Protein AF-A0A848WN71-F1 (afdb_monomer)

Radius of gyration: 34.27 Å; Cα contacts (8 Å, |Δi|>4): 67; chains: 1; bounding box: 71×64×69 Å

S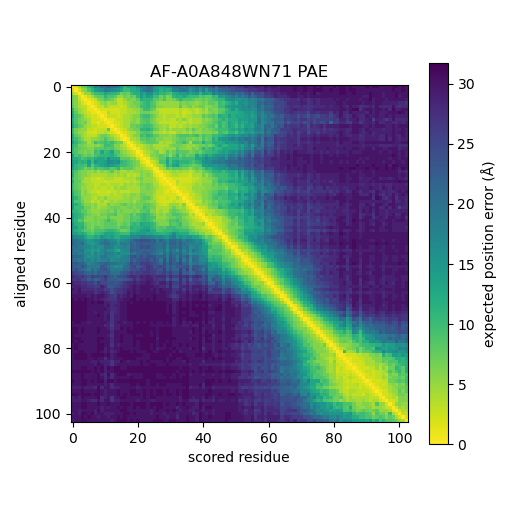tructure (mmCIF, N/CA/C/O backbone):
data_AF-A0A848WN71-F1
#
_entry.id   AF-A0A848WN71-F1
#
loop_
_atom_site.group_PDB
_atom_site.id
_atom_site.type_symbol
_atom_site.label_atom_id
_atom_site.label_alt_id
_atom_site.label_comp_id
_atom_site.label_asym_id
_atom_site.label_entity_id
_atom_site.label_seq_id
_atom_site.pdbx_PDB_ins_code
_atom_site.Cartn_x
_atom_site.Cartn_y
_atom_site.Cartn_z
_atom_site.occupancy
_atom_site.B_iso_or_equiv
_atom_site.auth_seq_id
_atom_site.auth_comp_id
_atom_site.auth_asym_id
_atom_site.auth_atom_id
_atom_site.pdbx_PDB_model_num
ATOM 1 N N . MET A 1 1 ? -26.142 8.060 8.246 1.00 46.97 1 MET A N 1
ATOM 2 C CA . MET A 1 1 ? -25.564 6.944 7.463 1.00 46.97 1 MET A CA 1
ATOM 3 C C . MET A 1 1 ? -24.242 6.557 8.113 1.00 46.97 1 MET A C 1
ATOM 5 O O . MET A 1 1 ? -23.433 7.462 8.301 1.00 46.97 1 MET A O 1
ATOM 9 N N . PRO A 1 2 ? -24.022 5.300 8.543 1.00 54.53 2 PRO A N 1
ATOM 10 C CA . PRO A 1 2 ? -22.735 4.911 9.113 1.00 54.53 2 PRO A CA 1
ATOM 11 C C . PRO A 1 2 ? -21.655 5.103 8.041 1.00 54.53 2 PRO A C 1
ATOM 13 O O . PRO A 1 2 ? -21.754 4.563 6.944 1.00 54.53 2 PRO A O 1
ATOM 16 N N . ASN A 1 3 ? -20.675 5.957 8.332 1.00 62.28 3 ASN A N 1
ATOM 17 C CA . ASN A 1 3 ? -19.601 6.351 7.422 1.00 62.28 3 ASN A CA 1
ATOM 18 C C . ASN A 1 3 ? -18.595 5.194 7.293 1.00 62.28 3 ASN A C 1
ATOM 20 O O . ASN A 1 3 ? -17.548 5.182 7.939 1.00 62.28 3 ASN A O 1
ATOM 24 N N . THR A 1 4 ? -18.972 4.161 6.540 1.00 62.59 4 THR A N 1
ATOM 25 C CA . THR A 1 4 ? -18.174 2.947 6.361 1.00 62.59 4 THR A CA 1
ATOM 26 C C . THR A 1 4 ? -17.005 3.238 5.426 1.00 62.59 4 THR A C 1
ATOM 28 O O . THR A 1 4 ? -17.160 3.301 4.209 1.00 62.59 4 THR A O 1
ATOM 31 N N . LYS A 1 5 ? -15.812 3.411 5.997 1.00 69.06 5 LYS A N 1
ATOM 32 C CA . LYS A 1 5 ? -14.567 3.591 5.240 1.00 69.06 5 LYS A CA 1
ATOM 33 C C . LYS A 1 5 ? -13.861 2.246 5.069 1.00 69.06 5 LYS A C 1
ATOM 35 O O . LYS A 1 5 ? -13.784 1.452 6.007 1.00 69.06 5 LYS A O 1
ATOM 40 N N . ILE A 1 6 ? -13.346 1.985 3.868 1.00 74.06 6 ILE A N 1
ATOM 41 C CA . ILE A 1 6 ? -12.555 0.784 3.570 1.00 74.06 6 ILE A CA 1
ATOM 42 C C . ILE A 1 6 ? -11.084 1.109 3.816 1.00 74.06 6 ILE A C 1
ATOM 44 O O . ILE A 1 6 ? -10.535 1.996 3.165 1.00 74.06 6 ILE A O 1
ATOM 48 N N . ALA A 1 7 ? -10.438 0.367 4.712 1.00 76.75 7 ALA A N 1
ATOM 49 C CA . ALA A 1 7 ? -9.013 0.508 4.996 1.00 76.75 7 ALA A CA 1
ATOM 50 C C . ALA A 1 7 ? -8.328 -0.861 5.075 1.00 76.75 7 ALA A C 1
ATOM 52 O O . ALA A 1 7 ? -8.969 -1.903 5.227 1.00 76.75 7 ALA A O 1
ATOM 53 N N . THR A 1 8 ? -7.004 -0.860 4.972 1.00 78.94 8 THR A N 1
ATOM 54 C CA . THR A 1 8 ? -6.160 -2.023 5.264 1.00 78.94 8 THR A CA 1
ATOM 55 C C . THR A 1 8 ? -5.650 -1.932 6.695 1.00 78.94 8 THR A C 1
ATOM 57 O O . THR A 1 8 ? -5.035 -0.936 7.066 1.00 78.94 8 THR A O 1
ATOM 60 N N . CYS A 1 9 ? -5.903 -2.962 7.502 1.00 81.38 9 CYS A N 1
ATOM 61 C CA . CYS A 1 9 ? -5.416 -3.022 8.878 1.00 81.38 9 CYS A CA 1
ATOM 62 C C . CYS A 1 9 ? -3.901 -3.280 8.904 1.00 81.38 9 CYS A C 1
ATOM 64 O O . CYS A 1 9 ? -3.451 -4.296 8.375 1.00 81.38 9 CYS A O 1
ATOM 66 N N . CYS A 1 10 ? -3.131 -2.414 9.568 1.00 76.94 10 CYS A N 1
ATOM 67 C CA . CYS A 1 10 ? -1.675 -2.563 9.698 1.00 76.94 10 CYS A CA 1
ATOM 68 C C . CYS A 1 10 ? -1.253 -3.825 10.471 1.00 76.94 10 CYS A C 1
ATOM 70 O O . CYS A 1 10 ? -0.163 -4.331 10.245 1.00 76.94 10 CYS A O 1
ATOM 72 N N . TYR A 1 11 ? -2.113 -4.356 11.346 1.00 80.06 11 TYR A N 1
ATOM 73 C CA . TYR A 1 11 ? -1.802 -5.548 12.140 1.00 80.06 11 TYR A CA 1
ATOM 74 C C . TYR A 1 11 ? -1.991 -6.850 11.362 1.00 80.06 11 TYR A C 1
ATOM 76 O O . TYR A 1 11 ? -1.097 -7.684 11.315 1.00 80.06 11 TYR A O 1
ATOM 84 N N . CYS A 1 12 ? -3.165 -7.054 10.758 1.00 83.00 12 CYS A N 1
ATOM 85 C CA . CYS A 1 12 ? -3.500 -8.328 10.110 1.00 83.00 12 CYS A CA 1
ATOM 86 C C . CYS A 1 12 ? -3.450 -8.285 8.576 1.00 83.00 12 CYS A C 1
ATOM 88 O O . CYS A 1 12 ? -3.789 -9.277 7.930 1.00 83.00 12 CYS A O 1
ATOM 90 N N . GLY A 1 13 ? -3.112 -7.134 7.984 1.00 78.19 13 GLY A N 1
ATOM 91 C CA . GLY A 1 13 ? -3.003 -6.933 6.535 1.00 78.19 13 GLY A CA 1
ATOM 92 C C . GLY A 1 13 ? -4.325 -7.026 5.770 1.00 78.19 13 GLY A C 1
ATOM 93 O O . GLY A 1 13 ? -4.344 -6.910 4.546 1.00 78.19 13 GLY A O 1
ATOM 94 N N . THR A 1 14 ? -5.450 -7.246 6.455 1.00 78.81 14 THR A N 1
ATOM 95 C CA . THR A 1 14 ? -6.731 -7.438 5.775 1.00 78.81 14 THR A CA 1
ATOM 96 C C . THR A 1 14 ? -7.391 -6.125 5.400 1.00 78.81 14 THR A C 1
ATOM 98 O O . THR A 1 14 ? -7.386 -5.156 6.164 1.00 78.81 14 THR A O 1
ATOM 101 N N . ARG A 1 15 ? -7.980 -6.108 4.200 1.00 78.00 15 ARG A N 1
ATOM 102 C CA . ARG A 1 15 ? -8.865 -5.040 3.745 1.00 78.00 15 ARG A CA 1
ATOM 103 C C . ARG A 1 15 ? -10.217 -5.245 4.419 1.00 78.00 15 ARG A C 1
ATOM 105 O O . ARG A 1 15 ? -10.939 -6.177 4.076 1.00 78.00 15 ARG A O 1
ATOM 112 N N . ALA A 1 16 ? -10.525 -4.405 5.397 1.00 72.81 16 ALA A N 1
ATOM 113 C CA . ALA A 1 16 ? -11.733 -4.506 6.201 1.00 72.81 16 ALA A CA 1
ATOM 114 C C . ALA A 1 16 ? -12.536 -3.203 6.115 1.00 72.81 16 ALA A C 1
ATOM 116 O O . ALA A 1 16 ? -11.974 -2.107 6.045 1.00 72.81 16 ALA A O 1
ATOM 117 N N . ALA A 1 17 ? -13.863 -3.329 6.118 1.00 70.88 17 ALA A N 1
ATOM 118 C CA . ALA A 1 17 ? -14.755 -2.204 6.352 1.00 70.88 17 ALA A CA 1
ATOM 119 C C . ALA A 1 17 ? -14.641 -1.810 7.829 1.00 70.88 17 ALA A C 1
ATOM 121 O O . ALA A 1 17 ? -14.877 -2.640 8.711 1.00 70.88 17 ALA A O 1
ATOM 122 N N . LEU A 1 18 ? -14.227 -0.573 8.095 1.00 72.81 18 LEU A N 1
ATOM 123 C CA . LEU A 1 18 ? -14.087 -0.093 9.463 1.00 72.81 18 LEU A CA 1
ATOM 124 C C . LEU A 1 18 ? -15.457 0.307 9.997 1.00 72.81 18 LEU A C 1
ATOM 126 O O . LEU A 1 18 ? -16.177 1.092 9.376 1.00 72.81 18 LEU A O 1
ATOM 130 N N . THR A 1 19 ? -15.807 -0.239 11.156 1.00 71.75 19 THR A N 1
ATOM 131 C CA . THR A 1 19 ? -17.045 0.076 11.870 1.00 71.75 19 THR A CA 1
ATOM 132 C C . THR A 1 19 ? -16.705 0.812 13.153 1.00 71.75 19 THR A C 1
ATOM 134 O O . THR A 1 19 ? -15.775 0.409 13.854 1.00 71.75 19 THR A O 1
ATOM 137 N N . LEU A 1 20 ? -17.468 1.855 13.478 1.00 73.69 20 LEU A N 1
ATOM 138 C CA . LEU A 1 20 ? -17.355 2.526 14.771 1.00 73.69 20 LEU A CA 1
ATOM 139 C C . LEU A 1 20 ? -17.736 1.539 15.882 1.00 73.69 20 LEU A C 1
ATOM 141 O O . LEU A 1 20 ? -18.804 0.923 15.831 1.00 73.69 20 LEU A O 1
ATOM 145 N N . ARG A 1 21 ? -16.849 1.364 16.861 1.00 73.00 21 ARG A N 1
ATOM 146 C CA . ARG A 1 21 ? -17.067 0.564 18.073 1.00 73.00 21 ARG A CA 1
ATOM 147 C C . ARG A 1 21 ? -17.087 1.509 19.277 1.00 73.00 21 ARG A C 1
ATOM 149 O O . ARG A 1 21 ? -16.313 2.457 19.314 1.00 73.00 21 ARG A O 1
ATOM 156 N N . GLY A 1 22 ? -17.957 1.225 20.248 1.00 68.38 22 GLY A N 1
ATOM 157 C CA . GLY A 1 22 ? -18.092 1.988 21.496 1.00 68.38 22 GLY A CA 1
ATOM 158 C C . GLY A 1 22 ? -19.371 2.829 21.572 1.00 68.38 22 GLY A C 1
ATOM 159 O O . GLY A 1 22 ? -19.892 3.266 20.551 1.00 68.38 22 GLY A O 1
ATOM 160 N N . LYS A 1 23 ? -19.903 2.999 22.794 1.00 65.38 23 LYS A N 1
ATOM 161 C CA . LYS A 1 23 ? -21.094 3.826 23.083 1.00 65.38 23 LYS A CA 1
ATOM 162 C C . LYS A 1 23 ? -20.738 5.282 23.416 1.00 65.38 23 LYS A C 1
ATOM 164 O O . LYS A 1 23 ? -21.505 6.175 23.091 1.00 65.38 23 LYS A O 1
ATOM 169 N N . GLU A 1 24 ? -19.581 5.504 24.044 1.00 69.38 24 GLU A N 1
ATOM 170 C CA . GLU A 1 24 ? -19.128 6.834 24.496 1.00 69.38 24 GLU A CA 1
ATOM 171 C C . GLU A 1 24 ? -17.910 7.348 23.716 1.00 69.38 24 GLU A C 1
ATOM 173 O O . GLU A 1 24 ? -17.817 8.534 23.413 1.00 69.38 24 GLU A O 1
ATOM 178 N N . ARG A 1 25 ? -16.989 6.454 23.327 1.00 63.69 25 ARG A N 1
ATOM 179 C CA . ARG A 1 25 ? -15.863 6.764 22.436 1.00 63.69 25 ARG A CA 1
ATOM 180 C C . ARG A 1 25 ? -16.039 5.983 21.146 1.00 63.69 25 ARG A C 1
ATOM 182 O O . ARG A 1 25 ? -15.954 4.761 21.163 1.00 63.69 25 ARG A O 1
ATOM 189 N N . HIS A 1 26 ? -16.313 6.685 20.054 1.00 73.00 26 HIS A N 1
ATOM 190 C CA . HIS A 1 26 ? -16.442 6.081 18.734 1.00 73.00 26 HIS A CA 1
ATOM 191 C C . HIS A 1 26 ? -15.053 5.923 18.109 1.00 73.00 26 HIS A C 1
ATOM 193 O O . HIS A 1 26 ? -14.558 6.842 17.457 1.00 73.00 26 HIS A O 1
ATOM 199 N N . GLU A 1 27 ? -14.420 4.768 18.305 1.00 76.38 27 GLU A N 1
ATOM 200 C CA . GLU A 1 27 ? -13.154 4.438 17.643 1.00 76.38 27 GLU A CA 1
ATOM 201 C C . GLU A 1 27 ? -13.378 3.498 16.454 1.00 76.38 27 GLU A C 1
ATOM 203 O O . GLU A 1 27 ? -14.289 2.664 16.443 1.00 76.38 27 GLU A O 1
ATOM 208 N N . LEU A 1 28 ? -12.562 3.653 15.411 1.00 80.00 28 LEU A N 1
ATOM 209 C CA . LEU A 1 28 ? -12.568 2.738 14.275 1.00 80.00 28 LEU A CA 1
ATOM 210 C C . LEU A 1 28 ? -11.780 1.486 14.655 1.00 80.00 28 LEU A C 1
ATOM 212 O O . LEU A 1 28 ? -10.617 1.586 15.034 1.00 80.00 28 LEU A O 1
ATOM 216 N N . ALA A 1 29 ? -12.387 0.309 14.507 1.00 82.56 29 ALA A N 1
ATOM 217 C CA . ALA A 1 29 ? -11.710 -0.962 14.757 1.00 82.56 29 ALA A CA 1
ATOM 218 C C . ALA A 1 29 ? -11.785 -1.892 13.544 1.00 82.56 29 ALA A C 1
ATOM 220 O O . ALA A 1 29 ? -12.760 -1.886 12.782 1.00 82.56 29 ALA A O 1
ATOM 221 N N . CYS A 1 30 ? -10.756 -2.725 13.375 1.00 80.75 30 CYS A N 1
ATOM 222 C CA . CYS A 1 30 ? -10.761 -3.777 12.363 1.00 80.75 30 CYS A CA 1
ATOM 223 C C . CYS A 1 30 ? -11.788 -4.864 12.721 1.00 80.75 30 CYS A C 1
ATOM 225 O O . CYS A 1 30 ? -11.732 -5.440 13.805 1.00 80.75 30 CYS A O 1
ATOM 227 N N . SER A 1 31 ? -12.678 -5.220 11.793 1.00 79.19 31 SER A N 1
ATOM 228 C CA . SER A 1 31 ? -13.666 -6.288 12.005 1.00 79.19 31 SER A CA 1
ATOM 229 C C . SER A 1 31 ? -13.054 -7.686 12.157 1.00 79.19 31 SER A C 1
ATOM 231 O O . SER A 1 31 ? -13.689 -8.549 12.755 1.00 79.19 31 SER A O 1
ATOM 233 N N . LYS A 1 32 ? -11.834 -7.914 11.646 1.00 80.06 32 LYS A N 1
ATOM 2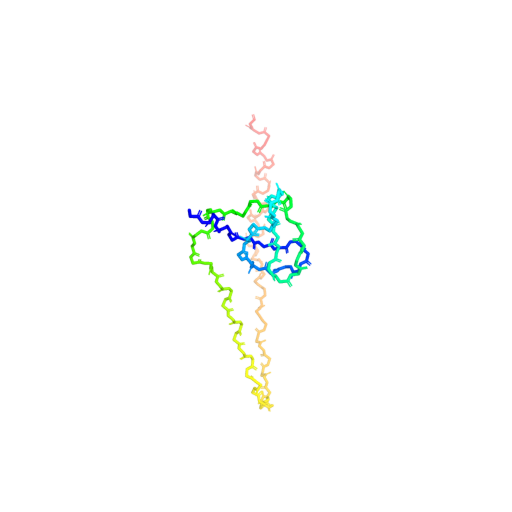34 C CA . LYS A 1 32 ? -11.163 -9.222 11.692 1.00 80.06 32 LYS A CA 1
ATOM 235 C C . LYS A 1 32 ? -10.356 -9.452 12.971 1.00 80.06 32 LYS A C 1
ATOM 237 O O . LYS A 1 32 ? -10.484 -10.508 13.572 1.00 80.06 32 LYS A O 1
ATOM 242 N N . CYS A 1 33 ? -9.495 -8.507 13.358 1.00 84.31 33 CYS A N 1
ATOM 243 C CA . CYS A 1 33 ? -8.610 -8.666 14.522 1.00 84.31 33 CYS A CA 1
ATOM 244 C C . CYS A 1 33 ? -8.977 -7.781 15.719 1.00 8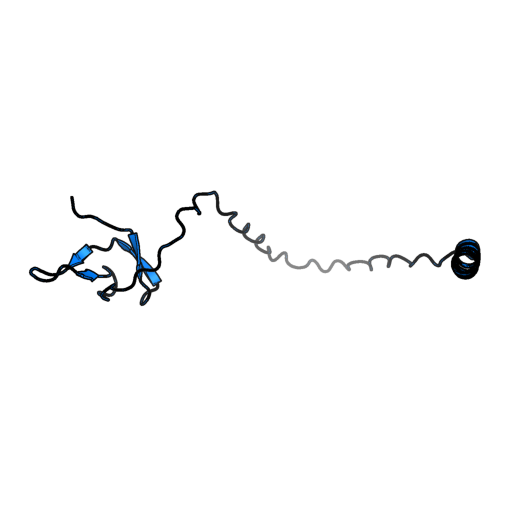4.31 33 CYS A C 1
ATOM 246 O O . CYS A 1 33 ? -8.327 -7.880 16.751 1.00 84.31 33 CYS A O 1
ATOM 248 N N . GLY A 1 34 ? -9.966 -6.892 15.590 1.00 82.38 34 GLY A N 1
ATOM 249 C CA . GLY A 1 34 ? -10.380 -5.990 16.668 1.00 82.38 34 GLY A CA 1
ATOM 250 C C . GLY A 1 34 ? -9.390 -4.868 16.988 1.00 82.38 34 GLY A C 1
ATOM 251 O O . GLY A 1 34 ? -9.691 -4.049 17.847 1.00 82.38 34 GLY A O 1
ATOM 252 N N . ALA A 1 35 ? -8.240 -4.799 16.303 1.00 83.25 35 ALA A N 1
ATOM 253 C CA . ALA A 1 35 ? -7.243 -3.764 16.550 1.00 83.25 35 ALA A CA 1
ATOM 254 C C . ALA A 1 35 ? -7.848 -2.364 16.333 1.00 83.25 35 ALA A C 1
ATOM 256 O O . ALA A 1 35 ? -8.512 -2.152 15.303 1.00 83.25 35 ALA A O 1
ATOM 257 N N . PRO A 1 36 ? -7.614 -1.425 17.264 1.00 80.75 36 PRO A N 1
ATOM 258 C CA . PRO A 1 36 ? -8.062 -0.054 17.115 1.00 80.75 36 PRO A CA 1
ATOM 259 C C . PRO A 1 36 ? -7.189 0.655 16.070 1.00 80.75 36 PRO A C 1
ATOM 261 O O . PRO A 1 36 ? -5.978 0.448 15.980 1.00 80.75 36 PRO A O 1
ATOM 264 N N . LEU A 1 37 ? -7.822 1.440 15.205 1.00 77.12 37 LEU A N 1
ATOM 265 C CA . LEU A 1 37 ? -7.192 2.072 14.050 1.00 77.12 37 LEU A CA 1
ATOM 266 C C . LEU A 1 37 ? -7.224 3.586 14.225 1.00 77.12 37 LEU A C 1
ATOM 268 O O . LEU A 1 37 ? -8.126 4.267 13.737 1.00 77.12 37 LEU A O 1
ATOM 272 N N . HIS A 1 38 ? -6.224 4.089 14.944 1.00 74.81 38 HIS A N 1
ATOM 273 C CA . HIS A 1 38 ? -6.036 5.518 15.196 1.00 74.81 38 HIS A CA 1
ATOM 274 C C . HIS A 1 38 ? -5.284 6.200 14.046 1.00 74.81 38 HIS A C 1
ATOM 276 O O . HIS A 1 38 ? -5.632 7.304 13.637 1.00 74.81 38 HIS A O 1
ATOM 282 N N . GLU A 1 39 ? -4.289 5.510 13.482 1.00 71.25 39 GLU A N 1
ATOM 283 C CA . GLU A 1 39 ? -3.434 6.016 12.409 1.00 71.25 39 GLU A CA 1
ATOM 284 C C . GLU A 1 39 ? -3.737 5.281 11.103 1.00 71.25 39 GLU A C 1
ATOM 286 O O . GLU A 1 39 ? -3.385 4.116 10.904 1.00 71.25 39 GLU A O 1
ATOM 291 N N . LEU A 1 40 ? -4.435 5.967 10.199 1.00 73.62 40 LEU A N 1
ATOM 292 C CA . LEU A 1 40 ? -4.787 5.441 8.886 1.00 73.62 40 LEU A CA 1
ATOM 293 C C . LEU A 1 40 ? -3.850 6.025 7.834 1.00 73.62 40 LEU A C 1
ATOM 295 O O . LEU A 1 40 ? -3.807 7.236 7.623 1.00 73.62 40 LEU A O 1
ATOM 299 N N . LYS A 1 41 ? -3.147 5.154 7.107 1.00 75.12 41 LYS A N 1
ATOM 300 C CA . LYS A 1 41 ? -2.433 5.569 5.900 1.00 75.12 41 LYS A CA 1
ATOM 301 C C . LYS A 1 41 ? -3.441 5.786 4.775 1.00 75.12 41 LYS A C 1
ATOM 303 O O . LYS A 1 41 ? -4.149 4.857 4.385 1.00 75.12 41 LYS A O 1
ATOM 308 N N . MET A 1 42 ? -3.482 7.000 4.235 1.00 74.25 42 MET A N 1
ATOM 309 C CA . MET A 1 42 ? -4.277 7.301 3.049 1.00 74.25 42 MET A CA 1
ATOM 310 C C . MET A 1 42 ? -3.748 6.491 1.865 1.00 74.25 42 MET A C 1
ATOM 312 O O . MET A 1 42 ? -2.596 6.638 1.453 1.00 74.25 42 MET A O 1
ATOM 316 N N . LEU A 1 43 ? -4.590 5.605 1.335 1.00 73.62 43 LEU A N 1
ATOM 317 C CA . LEU A 1 43 ? -4.303 4.921 0.084 1.00 73.62 43 LEU A CA 1
ATOM 318 C C . LEU A 1 43 ? -4.555 5.884 -1.075 1.00 73.62 43 LEU A C 1
ATOM 320 O O . LEU A 1 43 ? -5.498 6.671 -1.062 1.00 73.62 43 LEU A O 1
ATOM 324 N N . ARG A 1 44 ? -3.692 5.789 -2.079 1.00 73.00 44 ARG A N 1
ATOM 325 C CA . ARG A 1 44 ? -3.746 6.566 -3.313 1.00 73.00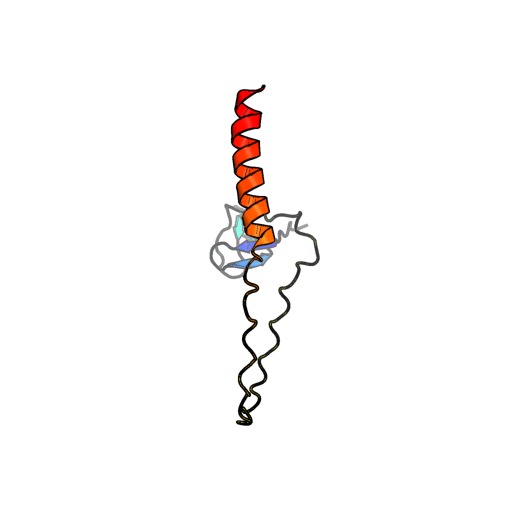 44 ARG A CA 1
ATOM 326 C C . ARG A 1 44 ? -5.058 6.319 -4.063 1.00 73.00 44 ARG A C 1
ATOM 328 O O . ARG A 1 44 ? -5.276 5.216 -4.572 1.00 73.00 44 ARG A O 1
ATOM 335 N N . SER A 1 45 ? -5.922 7.333 -4.120 1.00 72.06 45 SER A N 1
ATOM 336 C CA . SER A 1 45 ? -7.174 7.314 -4.891 1.00 72.06 45 SER A CA 1
ATOM 337 C C . SER A 1 45 ? -6.935 7.470 -6.391 1.00 72.06 45 SER A C 1
ATOM 339 O O . SER A 1 45 ? -7.791 7.124 -7.183 1.00 72.06 45 SER A O 1
ATOM 341 N N . ASP A 1 46 ? -5.759 7.930 -6.804 1.00 74.69 46 ASP A N 1
ATOM 342 C CA . ASP A 1 46 ? -5.321 8.024 -8.198 1.00 74.69 46 ASP A CA 1
ATOM 343 C C . ASP A 1 46 ? -5.010 6.651 -8.825 1.00 74.69 46 ASP A C 1
ATOM 345 O O . ASP A 1 46 ? -4.877 6.541 -10.039 1.00 74.69 46 ASP A O 1
ATOM 349 N N . THR A 1 47 ? -4.967 5.570 -8.034 1.00 64.25 47 THR A N 1
ATOM 350 C CA . THR A 1 47 ? -4.779 4.201 -8.551 1.00 64.25 47 THR A CA 1
ATOM 351 C C . THR A 1 47 ? -6.086 3.557 -9.029 1.00 64.25 47 THR A C 1
ATOM 353 O O . THR A 1 47 ? -6.379 2.401 -8.716 1.00 64.25 47 THR A O 1
ATOM 356 N N . HIS A 1 48 ? -6.884 4.295 -9.798 1.00 58.94 48 HIS A N 1
ATOM 357 C CA . HIS A 1 48 ? -8.008 3.743 -10.548 1.00 58.94 48 HIS A CA 1
ATOM 358 C C . HIS A 1 48 ? -7.559 3.499 -11.988 1.00 58.94 48 HIS A C 1
ATOM 360 O O . HIS A 1 48 ? -7.483 4.413 -12.798 1.00 58.94 48 HIS A O 1
ATOM 366 N N . GLY A 1 49 ? -7.220 2.251 -12.289 1.00 66.50 49 GLY A N 1
ATOM 367 C CA . GLY A 1 49 ? -6.834 1.823 -13.625 1.00 66.50 49 GLY A CA 1
ATOM 368 C C . GLY A 1 49 ? -6.707 0.310 -13.681 1.00 66.50 49 GLY A C 1
ATOM 369 O O . GLY A 1 49 ? -6.543 -0.341 -12.642 1.00 66.50 49 GLY A O 1
ATOM 370 N N . GLU A 1 50 ? -6.791 -0.240 -14.890 1.00 63.28 50 GLU A N 1
ATOM 371 C CA . GLU A 1 50 ? -6.353 -1.600 -15.1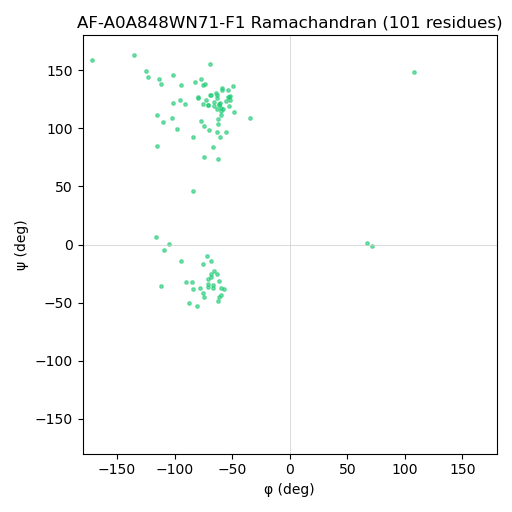90 1.00 63.28 50 GLU A CA 1
ATOM 372 C C . GLU A 1 50 ? -4.894 -1.703 -14.744 1.00 63.28 50 GLU A C 1
ATOM 374 O O . GLU A 1 50 ? -3.972 -1.233 -15.406 1.00 63.28 50 GLU A O 1
ATOM 379 N N . ARG A 1 51 ? -4.675 -2.231 -13.536 1.00 65.38 51 ARG A N 1
ATOM 380 C CA . ARG A 1 51 ? -3.330 -2.598 -13.112 1.00 65.38 51 ARG A CA 1
ATOM 381 C C . ARG A 1 51 ? -2.897 -3.640 -14.119 1.00 65.38 51 ARG A C 1
ATOM 383 O O . ARG A 1 51 ? -3.600 -4.642 -14.256 1.00 65.38 51 ARG A O 1
ATOM 390 N N . GLU A 1 52 ? -1.792 -3.396 -14.820 1.00 71.75 52 GLU A N 1
ATOM 391 C CA . GLU A 1 52 ? -1.189 -4.404 -15.678 1.00 71.75 52 GLU A CA 1
ATOM 392 C C . GLU A 1 52 ? -0.819 -5.580 -14.772 1.00 71.75 52 GLU A C 1
ATOM 394 O O . GLU A 1 52 ? 0.203 -5.599 -14.085 1.00 71.75 52 GLU A O 1
ATOM 399 N N . LEU A 1 53 ? -1.751 -6.526 -14.670 1.00 71.00 53 LEU A N 1
ATOM 400 C CA . LEU A 1 53 ? -1.544 -7.784 -13.996 1.00 71.00 53 LEU A CA 1
ATOM 401 C C . LEU A 1 53 ? -0.398 -8.414 -14.763 1.00 71.00 53 LEU A C 1
ATOM 403 O O . LEU A 1 53 ? -0.539 -8.693 -15.956 1.00 71.00 53 LEU A O 1
ATOM 407 N N . VAL A 1 54 ? 0.743 -8.582 -14.092 1.00 76.00 54 VAL A N 1
ATOM 408 C CA . VAL A 1 54 ? 1.889 -9.282 -14.667 1.00 76.00 54 VAL A CA 1
ATOM 409 C C . VAL A 1 54 ? 1.341 -10.573 -15.247 1.00 76.00 54 VAL A C 1
ATOM 411 O O . VAL A 1 54 ? 0.789 -11.400 -14.514 1.00 76.00 54 VAL A O 1
ATOM 414 N N . ARG A 1 55 ? 1.408 -10.691 -16.579 1.00 75.50 55 ARG A N 1
ATOM 415 C CA . ARG A 1 55 ? 0.855 -11.845 -17.281 1.00 75.50 55 ARG A CA 1
ATOM 416 C C . ARG A 1 55 ? 1.427 -13.091 -16.612 1.00 75.50 55 ARG A C 1
ATOM 418 O O . ARG A 1 55 ? 2.652 -13.153 -16.452 1.00 75.50 55 ARG A O 1
ATOM 425 N N . PRO A 1 56 ? 0.586 -14.053 -16.190 1.00 73.12 56 PRO A N 1
ATOM 426 C CA . PRO A 1 56 ? 1.094 -15.257 -15.561 1.00 73.12 56 PRO A CA 1
ATOM 427 C C . PRO A 1 56 ? 2.131 -15.863 -16.502 1.00 73.12 56 PRO A C 1
ATOM 429 O O . PRO A 1 56 ? 1.869 -16.031 -17.697 1.00 73.12 56 PRO A O 1
ATOM 432 N N . SER A 1 57 ? 3.336 -16.123 -15.985 1.00 74.62 57 SER A N 1
ATOM 433 C CA . SER A 1 57 ? 4.376 -16.756 -16.789 1.00 74.62 57 SER A CA 1
ATOM 434 C C . SER A 1 57 ? 3.789 -18.042 -17.366 1.00 74.62 57 SER A C 1
ATOM 436 O O . SER A 1 57 ? 3.161 -18.779 -16.596 1.00 74.62 57 SER A O 1
ATOM 438 N N . PRO A 1 58 ? 3.956 -18.328 -18.671 1.00 79.50 58 PRO A N 1
ATOM 439 C CA . PRO A 1 58 ? 3.401 -19.537 -19.253 1.00 79.50 58 PRO A CA 1
ATOM 440 C C . PRO A 1 58 ? 3.838 -20.726 -18.402 1.00 79.50 58 PRO A C 1
ATOM 442 O O . PRO A 1 58 ? 5.034 -20.900 -18.140 1.00 79.50 58 PRO A O 1
ATOM 445 N N . ALA A 1 59 ? 2.861 -21.499 -17.920 1.00 74.56 59 ALA A N 1
ATOM 446 C CA . ALA A 1 59 ? 3.131 -22.706 -17.159 1.00 74.56 59 ALA A CA 1
ATOM 447 C C . ALA A 1 59 ? 4.097 -23.550 -17.994 1.00 74.56 59 ALA A C 1
ATOM 449 O O . ALA A 1 59 ? 3.800 -23.897 -19.142 1.00 74.56 59 ALA A O 1
ATOM 450 N N . ARG A 1 60 ? 5.294 -23.817 -17.457 1.00 67.88 60 ARG A N 1
ATOM 451 C CA . ARG A 1 60 ? 6.251 -24.705 -18.116 1.00 67.88 60 ARG A CA 1
ATOM 452 C C . ARG A 1 60 ? 5.598 -26.077 -18.170 1.00 67.88 60 ARG A C 1
ATOM 454 O O . ARG A 1 60 ? 5.631 -26.816 -17.193 1.00 67.88 60 ARG A O 1
ATOM 461 N N . SER A 1 61 ? 4.986 -26.406 -19.305 1.00 65.56 61 SER A N 1
ATOM 462 C CA . SER A 1 61 ? 4.609 -27.781 -19.591 1.00 65.56 61 SER A CA 1
ATOM 463 C C . SER A 1 61 ? 5.893 -28.597 -19.531 1.00 65.56 61 SER A C 1
ATOM 465 O O . SER A 1 61 ? 6.844 -28.345 -20.279 1.00 65.56 61 SER A O 1
ATOM 467 N N . TYR A 1 62 ? 5.952 -29.530 -18.583 1.00 60.94 62 TYR A N 1
ATOM 468 C CA . TYR A 1 62 ? 7.005 -30.528 -18.532 1.00 60.94 62 TYR A CA 1
ATOM 469 C C . TYR A 1 62 ? 6.812 -31.429 -19.751 1.00 60.94 62 TYR A C 1
ATOM 471 O O . TYR A 1 62 ? 6.132 -32.448 -19.702 1.00 60.94 62 TYR A O 1
ATOM 479 N N . LYS A 1 63 ? 7.336 -31.001 -20.902 1.00 63.38 63 LYS A N 1
ATOM 480 C CA . LYS A 1 63 ? 7.487 -31.893 -22.042 1.00 63.38 63 LYS A CA 1
ATOM 481 C C . LYS A 1 63 ? 8.615 -32.851 -21.665 1.00 63.38 63 LYS A C 1
ATOM 483 O O . LYS A 1 63 ? 9.719 -32.359 -21.410 1.00 63.38 63 LYS A O 1
ATOM 488 N N . PRO A 1 64 ? 8.379 -34.175 -21.613 1.00 58.84 64 PRO A N 1
ATOM 489 C CA . PRO A 1 64 ? 9.471 -35.115 -21.431 1.00 58.84 64 PRO A CA 1
ATOM 490 C C . PRO A 1 64 ? 10.472 -34.838 -22.546 1.00 58.84 64 PRO A C 1
ATOM 492 O O . PRO A 1 64 ? 10.104 -34.780 -23.723 1.00 58.84 64 PRO A O 1
ATOM 495 N N . SER A 1 65 ? 11.720 -34.552 -22.173 1.00 59.12 65 SER A N 1
ATOM 496 C CA . SER A 1 65 ? 12.740 -34.221 -23.155 1.00 59.12 65 SER A CA 1
ATOM 497 C C . SER A 1 65 ? 12.926 -35.442 -24.047 1.00 59.12 65 SER A C 1
ATOM 499 O O . SER A 1 65 ? 13.565 -36.417 -23.646 1.00 59.12 65 SER A O 1
ATOM 501 N N . SER A 1 66 ? 12.382 -35.413 -25.262 1.00 58.84 66 SER A N 1
ATOM 502 C CA . SER A 1 66 ? 12.854 -36.322 -26.290 1.00 58.84 66 SER A CA 1
ATOM 503 C C . SER A 1 66 ? 14.314 -35.944 -26.489 1.00 58.84 66 SER A C 1
ATOM 505 O O . SER A 1 66 ? 14.606 -34.852 -26.987 1.00 58.84 66 SER A O 1
ATOM 507 N N . LYS A 1 67 ? 15.223 -36.800 -26.021 1.00 57.22 67 LYS A N 1
ATOM 508 C CA . LYS A 1 67 ? 16.657 -36.720 -26.287 1.00 57.22 67 LYS A CA 1
ATOM 509 C C . LYS A 1 67 ? 16.871 -36.875 -27.797 1.00 57.22 67 LYS A C 1
ATOM 511 O O . LYS A 1 67 ? 17.284 -37.921 -28.274 1.00 57.22 67 LYS A O 1
ATOM 516 N N . LYS A 1 68 ? 16.539 -35.850 -28.574 1.00 55.25 68 LYS A N 1
ATOM 517 C CA . LYS A 1 68 ? 17.059 -35.672 -29.923 1.00 55.25 68 LYS A CA 1
ATOM 518 C C . LYS A 1 68 ? 18.134 -34.618 -29.795 1.00 55.25 68 LYS A C 1
ATOM 520 O O . LYS A 1 68 ? 17.849 -33.467 -29.472 1.00 55.25 68 LYS A O 1
ATOM 525 N N . HIS A 1 69 ? 19.365 -35.094 -29.935 1.00 55.97 69 HIS A N 1
ATOM 526 C CA . HIS A 1 69 ? 20.599 -34.331 -29.939 1.00 55.97 69 HIS A CA 1
ATOM 527 C C . HIS A 1 69 ? 20.373 -32.966 -30.586 1.00 55.97 69 HIS A C 1
ATOM 529 O O . HIS A 1 69 ? 20.121 -32.849 -31.785 1.00 55.97 69 HIS A O 1
ATOM 535 N N . ARG A 1 70 ? 20.394 -31.930 -29.749 1.00 56.69 70 ARG A N 1
ATOM 536 C CA . ARG A 1 70 ? 20.334 -30.543 -30.184 1.00 56.69 70 ARG A CA 1
ATOM 537 C C . ARG A 1 70 ? 21.677 -30.292 -30.863 1.00 56.69 70 ARG A C 1
ATOM 539 O O . ARG A 1 70 ? 22.671 -30.120 -30.167 1.00 56.69 70 ARG A O 1
ATOM 546 N N . GLY A 1 71 ? 21.711 -30.370 -32.194 1.00 62.88 71 GLY A N 1
ATOM 547 C CA . GLY A 1 71 ? 22.898 -30.012 -32.968 1.00 62.88 71 GLY A CA 1
ATOM 548 C C . GLY A 1 71 ? 23.412 -28.649 -32.509 1.00 62.88 71 GLY A C 1
ATOM 549 O O . GLY A 1 71 ? 22.612 -27.750 -32.218 1.00 62.88 71 GLY A O 1
ATOM 550 N N . GLU A 1 72 ? 24.728 -28.527 -32.349 1.00 65.00 72 GLU A N 1
ATOM 551 C CA . GLU A 1 72 ? 25.352 -27.295 -31.880 1.00 65.00 72 GLU A CA 1
ATOM 552 C C . GLU A 1 72 ? 24.895 -26.117 -32.745 1.00 65.00 72 GLU A C 1
ATOM 554 O O . GLU A 1 72 ? 24.971 -26.142 -33.974 1.00 65.00 72 GLU A O 1
ATOM 559 N N . LYS A 1 73 ? 24.377 -25.069 -32.095 1.00 67.62 73 LYS A N 1
ATOM 560 C CA . LYS A 1 73 ? 24.019 -23.833 -32.792 1.00 67.62 73 LYS A CA 1
ATOM 561 C C . LYS A 1 73 ? 25.303 -23.223 -33.364 1.00 67.62 73 LYS A C 1
ATOM 563 O O . LYS A 1 73 ? 26.248 -23.034 -32.593 1.00 67.62 73 LYS A O 1
ATOM 568 N N . PRO A 1 74 ? 25.347 -22.847 -34.654 1.00 64.94 74 PRO A N 1
ATOM 569 C CA . PRO A 1 74 ? 26.534 -22.226 -35.221 1.00 64.94 74 PRO A CA 1
ATOM 570 C C . PRO A 1 74 ? 26.827 -20.912 -34.488 1.00 64.94 74 PRO A C 1
ATOM 572 O O . PRO A 1 74 ? 25.992 -20.005 -34.423 1.00 64.94 74 PRO A O 1
ATOM 575 N N . ARG A 1 75 ? 28.021 -20.819 -33.892 1.00 71.00 75 ARG A N 1
ATOM 576 C CA . ARG A 1 75 ? 28.498 -19.599 -33.233 1.00 71.00 75 ARG A CA 1
ATOM 577 C C . ARG A 1 75 ? 28.690 -18.516 -34.296 1.00 71.00 75 ARG A C 1
ATOM 579 O O . ARG A 1 75 ? 29.450 -18.703 -35.244 1.00 71.00 75 ARG A O 1
ATOM 586 N N . LYS A 1 76 ? 28.009 -17.376 -34.134 1.00 68.06 76 LYS A N 1
ATOM 587 C CA . LYS A 1 76 ? 28.198 -16.203 -34.999 1.00 68.06 76 LYS A CA 1
ATOM 588 C C . LYS A 1 76 ? 29.660 -15.758 -34.908 1.00 68.06 76 LYS A C 1
ATOM 590 O O . LYS A 1 76 ? 30.129 -15.400 -33.828 1.00 68.06 76 LYS A O 1
ATOM 595 N N . ARG A 1 77 ? 30.382 -15.798 -36.030 1.00 67.06 77 ARG A N 1
ATOM 596 C CA . ARG A 1 77 ? 31.759 -15.296 -36.108 1.00 67.06 77 ARG A CA 1
ATOM 597 C C . ARG A 1 77 ? 31.736 -13.770 -35.983 1.00 67.06 77 ARG A C 1
ATOM 599 O O . ARG A 1 77 ? 30.966 -13.107 -36.677 1.00 67.06 77 ARG A O 1
ATOM 606 N N . LYS A 1 78 ? 32.553 -13.222 -35.078 1.00 67.25 78 LYS A N 1
ATOM 607 C CA . LYS A 1 78 ? 32.749 -11.771 -34.949 1.00 67.25 78 LYS A CA 1
ATOM 608 C C . LYS A 1 78 ? 33.374 -11.253 -36.248 1.00 67.25 78 LYS A C 1
ATOM 610 O O . LYS A 1 78 ? 34.369 -11.813 -36.703 1.00 67.25 78 LYS A O 1
ATOM 615 N N . LYS A 1 79 ? 32.786 -10.211 -36.843 1.00 67.81 79 LYS A N 1
ATOM 616 C CA . LYS A 1 79 ? 33.379 -9.519 -37.995 1.00 67.81 79 LYS A CA 1
ATOM 617 C C . LYS A 1 79 ? 34.667 -8.845 -37.521 1.00 67.81 79 LYS A C 1
ATOM 619 O O . LYS A 1 79 ? 34.622 -8.035 -36.599 1.00 67.81 79 LYS A O 1
ATOM 624 N N . GLN A 1 80 ? 35.801 -9.222 -38.101 1.00 70.00 80 GLN A N 1
ATOM 625 C CA . GLN A 1 80 ? 37.051 -8.498 -37.890 1.00 70.00 80 GLN A CA 1
ATOM 626 C C . GLN A 1 80 ? 36.998 -7.201 -38.704 1.00 70.00 80 GLN A C 1
ATOM 628 O O . GLN A 1 80 ? 36.507 -7.210 -39.835 1.00 70.00 80 GLN A O 1
ATOM 633 N N . LYS A 1 81 ? 37.440 -6.088 -38.106 1.00 69.19 81 LYS A N 1
ATOM 634 C CA . LYS A 1 81 ? 37.517 -4.787 -38.786 1.00 69.19 81 LYS A CA 1
ATOM 635 C C . LYS A 1 81 ? 38.422 -4.920 -40.014 1.00 69.19 81 LYS A C 1
ATOM 637 O O . LYS A 1 81 ? 39.480 -5.544 -39.929 1.00 69.19 81 LYS A O 1
ATOM 642 N N . SER A 1 82 ? 37.991 -4.370 -41.146 1.00 76.94 82 SER A N 1
ATOM 643 C CA . SER A 1 82 ? 38.800 -4.364 -42.370 1.00 76.94 82 SER A CA 1
ATOM 644 C C . SER A 1 82 ? 40.007 -3.433 -42.209 1.00 76.94 82 SER A C 1
ATOM 646 O O . SER A 1 82 ? 39.964 -2.502 -41.405 1.00 76.94 82 SER A O 1
ATOM 648 N N . LEU A 1 83 ? 41.086 -3.667 -42.964 1.00 78.06 83 LEU A N 1
ATOM 649 C CA . LEU A 1 83 ? 42.279 -2.810 -42.920 1.00 78.06 83 LEU A CA 1
ATOM 650 C C . LEU A 1 83 ? 41.936 -1.348 -43.245 1.00 78.06 83 LEU A C 1
ATOM 652 O O . LEU A 1 83 ? 42.410 -0.453 -42.560 1.00 78.06 83 LEU A O 1
ATOM 656 N N . ALA A 1 84 ? 41.028 -1.113 -44.198 1.00 77.19 84 ALA A N 1
ATOM 657 C CA . ALA A 1 84 ? 40.536 0.224 -44.532 1.00 77.19 84 ALA A CA 1
ATOM 658 C C . ALA A 1 84 ? 39.864 0.924 -43.340 1.00 77.19 84 ALA A C 1
ATOM 660 O O . ALA A 1 84 ? 40.058 2.115 -43.133 1.00 77.19 84 ALA A O 1
ATOM 661 N N . GLN A 1 85 ? 39.124 0.175 -42.518 1.00 78.12 85 GLN A N 1
ATOM 662 C CA . GLN A 1 85 ? 38.496 0.719 -41.315 1.00 78.12 85 GLN A CA 1
ATOM 663 C C . GLN A 1 85 ? 39.529 1.114 -40.249 1.00 78.12 85 GLN A C 1
ATOM 665 O O . GLN A 1 85 ? 39.270 2.029 -39.483 1.00 78.12 85 GLN A O 1
ATOM 670 N N . ARG A 1 86 ? 40.701 0.463 -40.213 1.00 77.06 86 ARG A N 1
ATOM 671 C CA . ARG A 1 86 ? 41.798 0.854 -39.314 1.00 77.06 86 ARG A CA 1
ATOM 672 C C . ARG A 1 86 ? 42.519 2.113 -39.795 1.00 77.06 86 ARG A C 1
ATOM 674 O O . ARG A 1 86 ? 42.777 2.985 -38.983 1.00 77.06 86 ARG A O 1
ATOM 681 N N . PHE A 1 87 ? 42.779 2.228 -41.099 1.00 82.88 87 PHE A N 1
ATOM 682 C CA . PHE A 1 87 ? 43.418 3.423 -41.665 1.00 82.88 87 PHE A CA 1
ATOM 683 C C . PHE A 1 87 ? 42.537 4.673 -41.564 1.00 82.88 87 PHE A C 1
ATOM 685 O O . PHE A 1 87 ? 43.052 5.764 -41.359 1.00 82.88 87 PHE A O 1
ATOM 692 N N . LEU A 1 88 ? 41.214 4.522 -41.688 1.00 82.69 88 LEU A N 1
ATOM 693 C CA . LEU A 1 88 ? 40.275 5.628 -41.491 1.00 82.69 88 LEU A CA 1
ATOM 694 C C . LEU A 1 88 ? 40.170 6.055 -40.020 1.00 82.69 88 LEU A C 1
ATOM 696 O O . LEU A 1 88 ? 40.037 7.245 -39.773 1.00 82.69 88 LEU A O 1
ATOM 700 N N . GLU A 1 89 ? 40.240 5.114 -39.068 1.00 75.81 89 GLU A N 1
ATOM 701 C CA . GLU A 1 89 ? 40.293 5.432 -37.629 1.00 75.81 89 GLU A CA 1
ATOM 702 C C . GLU 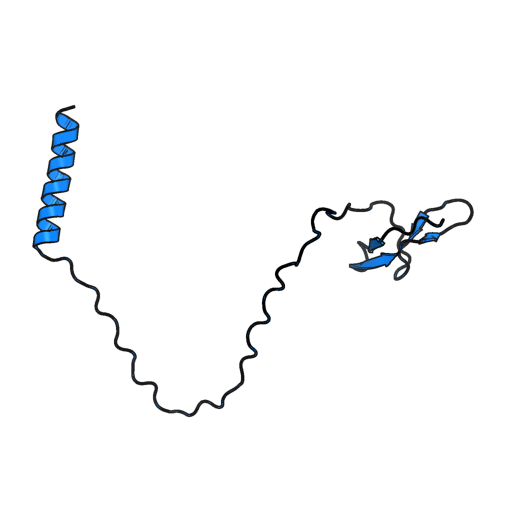A 1 89 ? 41.567 6.232 -37.305 1.00 75.81 89 GLU A C 1
ATOM 704 O O . GLU A 1 89 ? 41.480 7.309 -36.733 1.00 75.81 89 GLU A O 1
ATOM 709 N N . GLU A 1 90 ? 42.732 5.782 -37.774 1.00 76.00 90 GLU A N 1
ATOM 710 C CA . GLU A 1 90 ? 44.009 6.463 -37.514 1.00 76.00 90 GLU A CA 1
ATOM 711 C C . GLU A 1 90 ? 44.103 7.850 -38.178 1.00 76.00 90 GLU A C 1
ATOM 713 O O . GLU A 1 90 ? 44.625 8.792 -37.588 1.00 76.00 90 GLU A O 1
ATOM 718 N N . ALA A 1 91 ? 43.560 8.005 -39.390 1.00 82.06 91 ALA A N 1
ATOM 719 C CA . ALA A 1 91 ? 43.513 9.299 -40.071 1.00 82.06 91 ALA A CA 1
ATOM 720 C C . ALA A 1 91 ? 42.523 10.282 -39.425 1.00 82.06 91 ALA A C 1
ATOM 722 O O . ALA A 1 91 ? 42.730 11.489 -39.516 1.00 82.06 91 ALA A O 1
ATOM 723 N N . TRP A 1 92 ? 41.450 9.778 -38.808 1.00 82.38 92 TRP A N 1
ATOM 724 C CA . TRP A 1 92 ? 40.483 10.599 -38.084 1.00 82.38 92 TRP A CA 1
ATOM 725 C C . TRP A 1 92 ? 41.050 11.076 -36.745 1.00 82.38 92 TRP A C 1
ATOM 727 O O . TRP A 1 92 ? 40.994 12.269 -36.476 1.00 82.38 92 TRP A O 1
ATOM 737 N N . ASP A 1 93 ? 41.691 10.188 -35.979 1.00 73.69 93 ASP A N 1
ATOM 738 C CA . ASP A 1 93 ? 42.349 10.547 -34.714 1.00 73.69 93 ASP A CA 1
ATOM 739 C C . ASP A 1 93 ? 43.455 11.598 -34.941 1.00 73.69 93 ASP A C 1
ATOM 741 O O . ASP A 1 93 ? 43.528 12.605 -34.241 1.00 73.69 93 ASP A O 1
ATOM 745 N N . ALA A 1 94 ? 44.275 11.431 -35.987 1.00 76.50 94 ALA A N 1
ATOM 746 C CA . ALA A 1 94 ? 45.290 12.422 -36.349 1.00 76.50 94 ALA A CA 1
ATOM 747 C C . ALA A 1 94 ? 44.693 13.743 -36.874 1.00 76.50 94 ALA A C 1
ATOM 749 O O . ALA A 1 94 ? 45.343 14.784 -36.799 1.00 76.50 94 ALA A O 1
ATOM 750 N N . ALA A 1 95 ? 43.480 13.713 -37.435 1.00 79.94 95 ALA A N 1
ATOM 751 C CA . ALA A 1 95 ? 42.782 14.919 -37.863 1.00 79.94 95 ALA A CA 1
ATOM 752 C C . ALA A 1 95 ? 42.161 15.668 -36.676 1.00 79.94 95 ALA A C 1
ATOM 754 O O . ALA A 1 95 ? 42.209 16.896 -36.684 1.00 79.94 95 ALA A O 1
ATOM 755 N N . GLU A 1 96 ? 41.633 14.964 -35.667 1.00 68.50 96 GLU A N 1
ATOM 756 C CA . GLU A 1 96 ? 41.134 15.569 -34.421 1.00 68.50 96 GLU A CA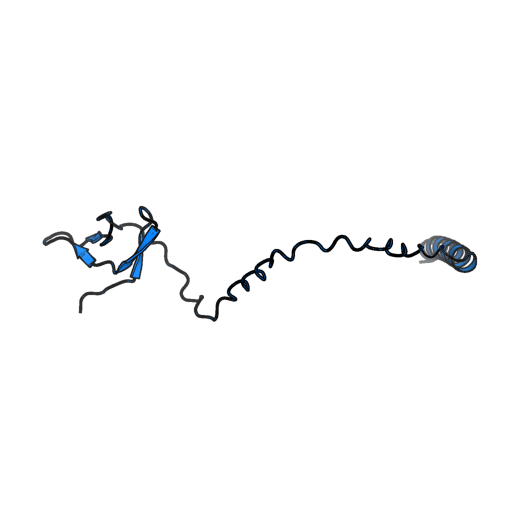 1
ATOM 757 C C . GLU A 1 96 ? 42.264 16.293 -33.665 1.00 68.50 96 GLU A C 1
ATOM 759 O O . GLU A 1 96 ? 42.100 17.465 -33.331 1.00 68.50 96 GLU A O 1
ATOM 764 N N . ASP A 1 97 ? 43.450 15.683 -33.537 1.00 71.00 97 ASP A N 1
ATOM 765 C CA . ASP A 1 97 ? 44.624 16.320 -32.904 1.00 71.00 97 ASP A CA 1
ATOM 766 C C . ASP A 1 97 ? 45.099 17.598 -33.634 1.00 71.00 97 ASP A C 1
ATOM 768 O O . ASP A 1 97 ? 45.643 18.515 -33.015 1.00 71.00 97 ASP A O 1
ATOM 772 N N . VAL A 1 98 ? 44.925 17.674 -34.960 1.00 72.75 98 VAL A N 1
ATOM 773 C CA . VAL A 1 98 ? 45.314 18.852 -35.762 1.00 72.75 98 VAL A CA 1
ATOM 774 C C . VAL A 1 98 ? 44.225 19.924 -35.759 1.00 72.75 98 VAL A C 1
ATOM 776 O O . VAL A 1 98 ? 44.548 21.112 -35.808 1.00 72.75 98 VAL A O 1
ATOM 779 N N . PHE A 1 99 ? 42.951 19.535 -35.693 1.00 64.25 99 PHE A N 1
ATOM 780 C CA . PHE A 1 99 ? 41.837 20.480 -35.634 1.00 64.25 99 PHE A CA 1
ATOM 781 C C . PHE A 1 99 ? 41.757 21.208 -34.286 1.00 64.25 99 PHE A C 1
ATOM 783 O O . PHE A 1 99 ? 41.465 22.400 -34.295 1.00 64.25 99 PHE A O 1
ATOM 790 N N . AS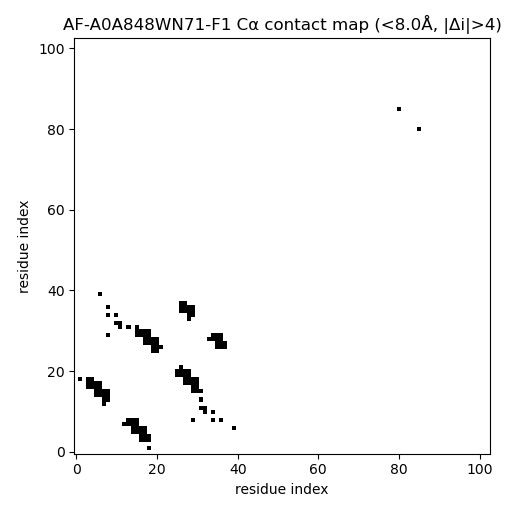P A 1 100 ? 42.118 20.565 -33.170 1.00 61.28 100 ASP A N 1
ATOM 791 C CA . ASP A 1 100 ? 42.219 21.222 -31.851 1.00 61.28 100 ASP A CA 1
ATOM 792 C C . ASP A 1 100 ? 43.380 22.241 -31.755 1.00 61.28 100 ASP A C 1
ATOM 794 O O . ASP A 1 100 ? 43.437 23.036 -30.819 1.00 61.28 100 ASP A O 1
ATOM 798 N N . ILE A 1 101 ? 44.324 22.236 -32.707 1.00 62.97 101 ILE A N 1
ATOM 799 C CA . ILE A 1 101 ? 45.477 23.157 -32.752 1.00 62.97 101 ILE A CA 1
ATOM 800 C C . ILE A 1 101 ? 45.219 24.404 -33.622 1.00 62.97 101 ILE A C 1
ATOM 802 O O . ILE A 1 101 ? 46.006 25.353 -33.572 1.00 62.97 101 ILE A O 1
ATOM 806 N N . PHE A 1 102 ? 44.160 24.393 -34.442 1.00 56.78 102 PHE A N 1
ATOM 807 C CA . PHE A 1 102 ? 43.872 25.411 -35.465 1.00 56.78 102 PHE A CA 1
ATOM 808 C C . PHE A 1 102 ? 42.565 26.209 -35.233 1.00 56.78 102 PHE A C 1
ATOM 810 O O . PHE A 1 102 ? 42.218 27.023 -36.095 1.00 56.78 102 PHE A O 1
ATOM 817 N N . ASP A 1 103 ? 41.894 26.017 -34.089 1.00 53.31 103 ASP A N 1
ATOM 818 C CA . ASP A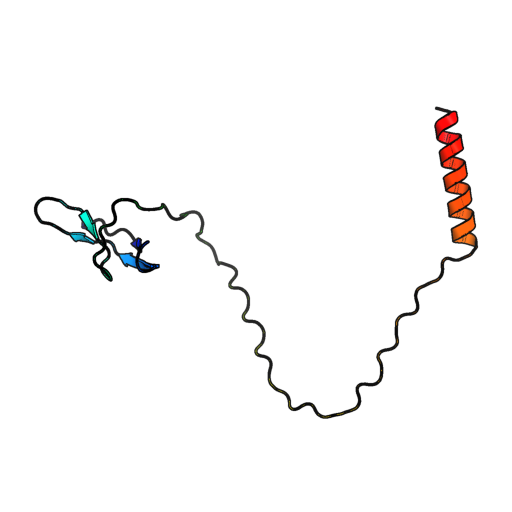 1 103 ? 40.853 26.895 -33.501 1.00 53.31 103 ASP A CA 1
ATOM 819 C C . ASP A 1 103 ? 41.387 27.557 -32.213 1.00 53.31 103 ASP A C 1
ATOM 821 O O . ASP A 1 103 ? 41.039 28.732 -31.948 1.00 53.31 103 ASP A O 1
#

Secondary structure (DSSP, 8-state):
----EEEE-TTT--EEEEEEE-SSS-EEE-TTT--B--SPPPP-TT--S-----PPPPP-----------PPPPPPPPPPPPHHHHHHHHHHHHHHHHHTT--

pLDDT: mean 71.17, std 8.06, range [46.97, 84.31]

Nearest PDB structures (foldseek):
  6vlz-assembly1_V  TM=3.594E-01  e=1.315E-01  Homo sapiens
  6gaw-assembly1_BY  TM=3.305E-01  e=6.103E-01  Sus scrofa
  7oic-assembly1_V  TM=3.987E-01  e=4.013E+00  Homo sapiens
  7nvu-assembly1_M  TM=3.235E-01  e=4.013E+00  Homo sapiens
  8any-assembly1_V  TM=3.149E-01  e=6.098E+00  Homo sapiens

Sequence (103 aa):
MPNTKIATCCYCGTRAALTLRGKERHELACSKCGAPLHELKMLRSDTHGERELVRPSPARSYKPSSKKHRGEKPRKRKKQKSLAQRFLEEAWDAAEDVFDIFD

Foldseek 3Di:
DFPFDFAQDPPPRDGAGWGQDDDPDGFTAGPPPRDTPPDGDDDDPVPPDDDPPPPPDPDPDPDPDPPPPPPDDDDDDDDDDDPVNVVVVVVVVVVVVVVVVVD

Mean predicted aligned error: 19.95 Å

Solvent-accessible surface area (backbone atoms only — not comparable to full-atom values): 7119 Å² total; per-residue (Å²): 128,86,82,69,47,79,46,66,39,88,86,78,67,44,79,34,64,32,44,76,44,70,93,90,58,76,41,41,25,37,76,85,80,61,49,74,56,86,80,78,82,84,74,73,78,82,74,74,67,87,69,83,68,78,71,76,72,77,77,78,73,84,67,80,78,74,89,64,83,77,70,80,75,82,76,82,76,80,83,74,82,52,70,68,60,51,55,52,49,54,56,47,55,58,44,52,65,51,52,74,73,76,116